Protein AF-G5B3X6-F1 (afdb_monomer)

InterPro domains:
  IPR014014 RNA helicase, DEAD-box type, Q motif [PS51195] (69-97)
  IPR027417 P-loop containing nucleoside triphosphate hydrolase [G3DSA:3.40.50.300] (56-113)
  IPR027417 P-loop containing nucleoside triphosphate hydrolase [SSF52540] (61-113)

Secondary structure (DSSP, 8-state):
----------------------------PPEEEEEEE------------PPTT--S--EEEES-------SGGGT--HHHHHHHHHTT--S--TTHHHHHHHHHTT-EEEEE-

Nearest PDB structures (foldseek):
  7pq0-assembly1_B  TM=9.567E-01  e=4.921E-05  Homo sapiens
  1qde-assembly1_A  TM=9.556E-01  e=4.772E-04  Saccharomyces cerevisiae
  5gvr-assembly1_A  TM=9.036E-01  e=1.223E-01  Homo sapiens
  3jb5-assembly1_G  TM=1.729E-01  e=9.411E+00  Propionibacterium phage PA6

Structure (mmCIF, N/CA/C/O backbone):
data_AF-G5B3X6-F1
#
_entry.id   AF-G5B3X6-F1
#
loop_
_atom_site.group_PDB
_atom_site.id
_atom_site.type_symbol
_atom_site.label_atom_id
_atom_site.label_alt_id
_atom_site.label_comp_id
_atom_site.label_asym_id
_atom_site.label_entity_id
_atom_site.label_seq_id
_atom_site.pdbx_PDB_ins_code
_atom_site.Cartn_x
_atom_site.Cartn_y
_atom_site.Cartn_z
_atom_site.occupancy
_atom_site.B_iso_or_equiv
_atom_site.auth_seq_id
_atom_site.auth_comp_id
_atom_site.auth_asym_id
_atom_site.auth_atom_id
_atom_site.pdbx_PDB_model_num
ATOM 1 N N . MET A 1 1 ? 55.109 -35.783 50.859 1.00 40.50 1 MET A N 1
ATOM 2 C CA . MET A 1 1 ? 54.181 -36.779 51.436 1.00 40.50 1 MET A CA 1
ATOM 3 C C . MET A 1 1 ? 52.956 -36.015 51.905 1.00 40.50 1 MET A C 1
ATOM 5 O O . MET A 1 1 ? 53.120 -34.986 52.544 1.00 40.50 1 MET A O 1
ATOM 9 N N . VAL A 1 2 ? 51.778 -36.430 51.442 1.00 49.50 2 VAL A N 1
ATOM 10 C CA . VAL A 1 2 ? 50.501 -35.708 51.538 1.00 49.50 2 VAL A CA 1
ATOM 11 C C . VAL A 1 2 ? 50.055 -35.528 52.993 1.00 49.50 2 VAL A C 1
ATOM 13 O O . VAL A 1 2 ? 50.068 -36.484 53.763 1.00 49.50 2 VAL A O 1
ATOM 16 N N . THR A 1 3 ? 49.627 -34.326 53.375 1.00 52.72 3 THR A N 1
ATOM 17 C CA . THR A 1 3 ? 48.882 -34.119 54.623 1.00 52.72 3 THR A CA 1
ATOM 18 C C . THR A 1 3 ? 47.621 -33.337 54.306 1.00 52.72 3 THR A C 1
ATOM 20 O O . THR A 1 3 ? 47.706 -32.188 53.882 1.00 52.72 3 THR A O 1
ATOM 23 N N . GLY A 1 4 ? 46.455 -33.945 54.509 1.00 45.56 4 GLY A N 1
ATOM 24 C CA . GLY A 1 4 ? 45.189 -33.238 54.347 1.00 45.56 4 GLY A CA 1
ATOM 25 C C . GLY A 1 4 ? 43.980 -34.148 54.477 1.00 45.56 4 GLY A C 1
ATOM 26 O O . GLY A 1 4 ? 43.606 -34.817 53.528 1.00 45.56 4 GLY A O 1
ATOM 27 N N . LYS A 1 5 ? 43.418 -34.179 55.683 1.00 51.03 5 LYS A N 1
ATOM 28 C CA . LYS A 1 5 ? 42.198 -34.877 56.118 1.00 51.03 5 LYS A CA 1
ATOM 29 C C . LYS A 1 5 ? 40.917 -34.392 55.387 1.00 51.03 5 LYS A C 1
ATOM 31 O O . LYS A 1 5 ? 40.939 -33.299 54.829 1.00 51.03 5 LYS A O 1
ATOM 36 N N . PRO A 1 6 ? 39.806 -35.161 55.440 1.00 49.62 6 PRO A N 1
ATOM 37 C CA . PRO A 1 6 ? 38.572 -34.923 54.676 1.00 49.62 6 PRO A CA 1
ATOM 38 C C . PRO A 1 6 ? 37.458 -34.150 55.433 1.00 49.62 6 PRO A C 1
ATOM 40 O O . PRO A 1 6 ? 37.304 -34.372 56.630 1.00 49.62 6 PRO A O 1
ATOM 43 N N . LEU A 1 7 ? 36.649 -33.382 54.661 1.00 42.88 7 LEU A N 1
ATOM 44 C CA . LEU A 1 7 ? 35.237 -32.911 54.840 1.00 42.88 7 LEU A CA 1
ATOM 45 C C . LEU A 1 7 ? 34.854 -32.048 56.081 1.00 42.88 7 LEU A C 1
ATOM 47 O O . LEU A 1 7 ? 35.528 -32.156 57.099 1.00 42.88 7 LEU A O 1
ATOM 51 N N . PRO A 1 8 ? 33.695 -31.329 56.112 1.00 52.72 8 PRO A N 1
ATOM 52 C CA . PRO A 1 8 ? 32.811 -30.774 55.057 1.00 52.72 8 PRO A CA 1
ATOM 53 C C . PRO A 1 8 ? 32.284 -29.331 55.356 1.00 52.72 8 PRO A C 1
ATOM 55 O O . PRO A 1 8 ? 32.553 -28.770 56.406 1.00 52.72 8 PRO A O 1
ATOM 58 N N . LEU A 1 9 ? 31.442 -28.813 54.446 1.00 52.41 9 LEU A N 1
ATOM 59 C CA . LEU A 1 9 ? 30.354 -27.838 54.671 1.00 52.41 9 LEU A CA 1
ATOM 60 C C . LEU A 1 9 ? 30.691 -26.536 55.430 1.00 52.41 9 LEU A C 1
ATOM 62 O O . LEU A 1 9 ? 30.416 -26.416 56.616 1.00 52.41 9 LEU A O 1
ATOM 66 N N . ASP A 1 10 ? 31.074 -25.510 54.672 1.00 45.75 10 ASP A N 1
ATOM 67 C CA . ASP A 1 10 ? 30.584 -24.152 54.923 1.00 45.75 10 ASP A CA 1
ATOM 68 C C . ASP A 1 10 ? 29.822 -23.700 53.673 1.00 45.75 10 ASP A C 1
ATOM 70 O O . ASP A 1 10 ? 30.356 -23.194 52.687 1.00 45.75 10 ASP A O 1
ATOM 74 N N . GLN A 1 11 ? 28.543 -24.054 53.702 1.00 51.53 11 GLN A N 1
ATOM 75 C CA . GLN A 1 11 ? 27.487 -23.570 52.836 1.00 51.53 11 GLN A CA 1
ATOM 76 C C . GLN A 1 11 ? 27.182 -22.126 53.236 1.00 51.53 11 GLN A C 1
ATOM 78 O O . GLN A 1 11 ? 26.819 -21.925 54.385 1.00 51.53 11 GLN A O 1
ATOM 83 N N . GLU A 1 12 ? 27.319 -21.197 52.280 1.00 50.00 12 GLU A N 1
ATOM 84 C CA . GLU A 1 12 ? 26.820 -19.804 52.201 1.00 50.00 12 GLU A CA 1
ATOM 85 C C . GLU A 1 12 ? 27.939 -18.922 51.615 1.00 50.00 12 GLU A C 1
ATOM 87 O O . GLU A 1 12 ? 29.074 -18.987 52.058 1.00 50.00 12 GLU A O 1
ATOM 92 N N . GLN A 1 13 ? 27.776 -18.061 50.613 1.00 44.28 13 GLN A N 1
ATOM 93 C CA . GLN A 1 13 ? 26.642 -17.455 49.918 1.00 44.28 13 GLN A CA 1
ATOM 94 C C . GLN A 1 13 ? 27.335 -16.680 48.760 1.00 44.28 13 GLN A C 1
ATOM 96 O O . GLN A 1 13 ? 28.422 -16.142 48.949 1.00 44.28 13 GLN A O 1
ATOM 101 N N . TRP A 1 14 ? 26.850 -16.677 47.527 1.00 48.06 14 TRP A N 1
ATOM 102 C CA . TRP A 1 14 ? 26.046 -15.583 46.980 1.00 48.06 14 TRP A CA 1
ATOM 103 C C . TRP A 1 14 ? 25.4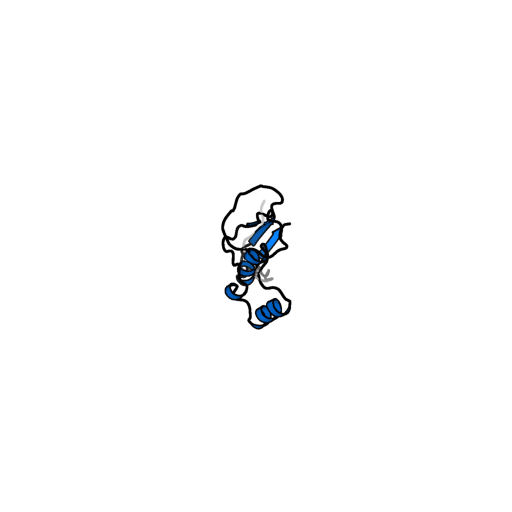31 -16.100 45.683 1.00 48.06 14 TRP A C 1
ATOM 105 O O . TRP A 1 14 ? 26.119 -16.703 44.861 1.00 48.06 14 TRP A O 1
ATOM 115 N N . GLY A 1 15 ? 24.123 -15.894 45.538 1.00 54.16 15 GLY A N 1
ATOM 116 C CA . GLY A 1 15 ? 23.407 -16.215 44.317 1.00 54.16 15 GLY A CA 1
ATOM 117 C C . GLY A 1 15 ? 23.998 -15.430 43.158 1.00 54.16 15 GLY A C 1
ATOM 118 O O . GLY A 1 15 ? 23.865 -14.211 43.105 1.00 54.16 15 GLY A O 1
ATOM 119 N N . ASP A 1 16 ? 24.638 -16.139 42.237 1.00 43.59 16 ASP A N 1
ATOM 120 C CA . ASP A 1 16 ? 24.781 -15.622 40.892 1.00 43.59 16 ASP A CA 1
ATOM 121 C C . ASP A 1 16 ? 23.454 -15.900 40.190 1.00 43.59 16 ASP A C 1
ATOM 123 O O . ASP A 1 16 ? 23.084 -17.052 39.934 1.00 43.59 16 ASP A O 1
ATOM 127 N N . SER A 1 17 ? 22.684 -14.828 40.027 1.00 51.72 17 SER A N 1
ATOM 128 C CA . SER A 1 17 ? 21.414 -14.774 39.320 1.00 51.72 17 SER A CA 1
ATOM 129 C C . SER A 1 17 ? 21.555 -15.370 37.922 1.00 51.72 17 SER A C 1
ATOM 131 O O . SER A 1 17 ? 21.746 -14.663 36.939 1.00 51.72 17 SER A O 1
ATOM 133 N N . SER A 1 18 ? 21.369 -16.683 37.813 1.00 52.09 18 SER A N 1
ATOM 134 C CA . SER A 1 18 ? 21.070 -17.353 36.549 1.00 52.09 18 SER A CA 1
ATOM 135 C C . SER A 1 18 ? 19.580 -17.239 36.214 1.00 52.09 18 SER A C 1
ATOM 137 O O . SER A 1 18 ? 18.931 -18.206 35.829 1.00 52.09 18 SER A O 1
ATOM 139 N N . GLU A 1 19 ? 19.024 -16.031 36.301 1.00 52.50 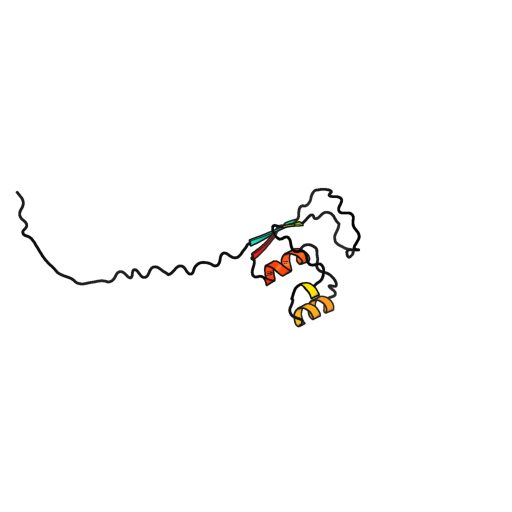19 GLU A N 1
ATOM 140 C CA . GLU A 1 19 ? 17.926 -15.677 35.407 1.00 52.50 19 GLU A CA 1
ATOM 141 C C . GLU A 1 19 ? 18.573 -15.182 34.120 1.00 52.50 19 GLU A C 1
ATOM 143 O O . GLU A 1 19 ? 18.900 -14.009 33.946 1.00 52.50 19 GLU A O 1
ATOM 148 N N . ALA A 1 20 ? 18.820 -16.132 33.216 1.00 53.69 20 ALA A N 1
ATOM 149 C CA . ALA A 1 20 ? 19.064 -15.801 31.826 1.00 53.69 20 ALA A CA 1
ATOM 150 C C . ALA A 1 20 ? 17.932 -14.865 31.365 1.00 53.69 20 ALA A C 1
ATOM 152 O O . ALA A 1 20 ? 16.766 -15.178 31.631 1.00 53.69 20 ALA A O 1
ATOM 153 N N . PRO A 1 21 ? 18.224 -13.741 30.680 1.00 55.19 21 PRO A N 1
ATOM 154 C CA . PRO A 1 21 ? 17.172 -12.948 30.071 1.00 55.19 21 PRO A CA 1
ATOM 155 C C . PRO A 1 21 ? 16.407 -13.888 29.147 1.00 55.19 21 PRO A C 1
ATOM 157 O O . PRO A 1 21 ? 16.963 -14.413 28.179 1.00 55.19 21 PRO A O 1
ATOM 160 N N . THR A 1 22 ? 15.154 -14.166 29.498 1.00 55.34 22 THR A N 1
ATOM 161 C CA . THR A 1 22 ? 14.256 -14.949 28.665 1.00 55.34 22 THR A CA 1
ATOM 162 C C . THR A 1 22 ? 14.190 -14.224 27.332 1.00 55.34 22 THR A C 1
ATOM 164 O O . THR A 1 22 ? 13.641 -13.130 27.208 1.00 55.34 22 THR A O 1
ATOM 167 N N . SER A 1 23 ? 14.870 -14.792 26.336 1.00 50.03 23 SER A N 1
ATOM 168 C CA . SER A 1 23 ? 14.787 -14.336 24.963 1.00 50.03 23 SER A CA 1
ATOM 169 C C . SER A 1 23 ? 13.332 -14.515 24.571 1.00 50.03 23 SER A C 1
ATOM 171 O O . SER A 1 23 ? 12.878 -15.627 24.302 1.00 50.03 23 SER A O 1
ATOM 173 N N . VAL A 1 24 ? 12.576 -13.418 24.638 1.00 62.31 24 VAL A N 1
ATOM 174 C CA . VAL A 1 24 ? 11.256 -13.325 24.032 1.00 62.31 24 VAL A CA 1
ATOM 175 C C . VAL A 1 24 ? 11.473 -13.801 22.600 1.00 62.31 24 VAL A C 1
ATOM 177 O O . VAL A 1 24 ? 12.313 -13.200 21.923 1.00 62.31 24 VAL A O 1
ATOM 180 N N . PRO A 1 25 ? 10.836 -14.896 22.146 1.00 55.16 25 PRO A N 1
ATOM 181 C CA . PRO A 1 25 ? 11.069 -15.402 20.808 1.00 55.16 25 PRO A CA 1
ATOM 182 C C . PRO A 1 25 ? 10.709 -14.273 19.854 1.00 55.16 25 PRO A C 1
ATOM 184 O O . PRO A 1 25 ? 9.542 -13.898 19.720 1.00 55.16 25 PRO A O 1
ATOM 187 N N . GLY A 1 26 ? 11.748 -13.666 19.278 1.00 57.56 26 GLY A N 1
ATOM 188 C CA . GLY A 1 26 ? 11.612 -12.577 18.336 1.00 57.56 26 GLY A CA 1
ATOM 189 C C . GLY A 1 26 ? 10.697 -13.086 17.245 1.00 57.56 26 GLY A C 1
ATOM 190 O O . GLY A 1 26 ? 11.048 -14.024 16.532 1.00 57.56 26 GLY A O 1
ATOM 191 N N . THR A 1 27 ? 9.489 -12.530 17.172 1.00 60.09 27 THR A N 1
ATOM 192 C CA . THR A 1 27 ? 8.587 -12.797 16.060 1.00 60.09 27 THR A CA 1
ATOM 193 C C . THR A 1 27 ? 9.357 -12.396 14.817 1.00 60.09 27 THR A C 1
ATOM 195 O O . THR A 1 27 ? 9.557 -11.207 14.573 1.00 60.09 27 THR A O 1
ATOM 198 N N . VAL A 1 28 ? 9.862 -13.389 14.085 1.00 65.25 28 VAL A N 1
ATOM 199 C CA . VAL A 1 28 ? 10.536 -13.177 12.811 1.00 65.25 28 VAL A CA 1
ATOM 200 C C . VAL A 1 28 ? 9.477 -12.590 11.892 1.00 65.25 28 VAL A C 1
ATOM 202 O O . VAL A 1 28 ? 8.627 -13.305 11.360 1.00 65.25 28 VAL A O 1
ATOM 205 N N . ARG A 1 29 ? 9.464 -11.260 11.781 1.00 69.94 29 ARG A N 1
ATOM 206 C CA . ARG A 1 29 ? 8.561 -10.561 10.875 1.00 69.94 29 ARG A CA 1
ATOM 207 C C . ARG A 1 29 ? 8.968 -10.942 9.462 1.00 69.94 29 ARG A C 1
ATOM 209 O O . ARG A 1 29 ? 10.145 -10.902 9.104 1.00 69.94 29 ARG A O 1
ATOM 216 N N . ARG A 1 30 ? 7.995 -11.397 8.674 1.00 82.06 30 ARG A N 1
ATOM 217 C CA . ARG A 1 30 ? 8.235 -11.781 7.282 1.00 82.06 30 ARG A CA 1
ATOM 218 C C . ARG A 1 30 ? 8.663 -10.532 6.518 1.00 82.06 30 ARG A C 1
ATOM 220 O O . ARG A 1 30 ? 7.985 -9.512 6.584 1.00 82.06 30 ARG A O 1
ATOM 227 N N . ARG A 1 31 ? 9.796 -10.613 5.824 1.00 86.12 31 ARG A N 1
ATOM 228 C CA . A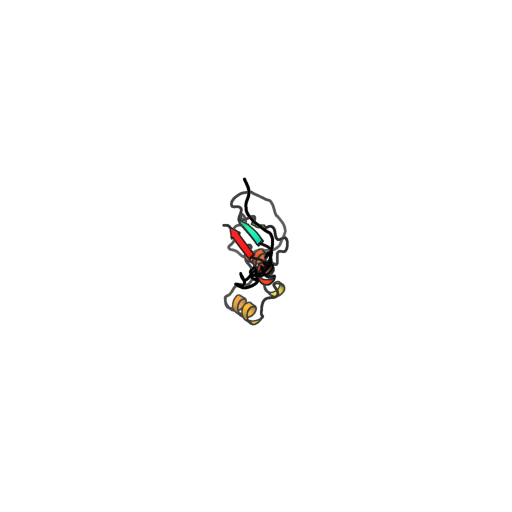RG A 1 31 ? 10.340 -9.522 5.015 1.00 86.12 31 ARG A CA 1
ATOM 229 C C . ARG A 1 31 ? 9.847 -9.662 3.580 1.00 86.12 31 ARG A C 1
ATOM 231 O O . ARG A 1 31 ? 10.079 -10.695 2.951 1.00 86.12 31 ARG A O 1
ATOM 238 N N . VAL A 1 32 ? 9.199 -8.626 3.070 1.00 85.94 32 VAL A N 1
ATOM 239 C CA . VAL A 1 32 ? 8.733 -8.524 1.689 1.00 85.94 32 VAL A CA 1
ATOM 240 C C . VAL A 1 32 ? 9.635 -7.557 0.936 1.00 85.94 32 VAL A C 1
ATOM 242 O O . VAL A 1 32 ? 9.820 -6.428 1.375 1.00 85.94 32 VAL A O 1
ATOM 245 N N . VAL A 1 33 ? 10.230 -8.004 -0.169 1.00 86.00 33 VAL A N 1
ATOM 246 C CA . VAL A 1 33 ? 11.145 -7.190 -0.987 1.00 86.00 33 VAL A CA 1
ATOM 247 C C . VAL A 1 33 ? 10.442 -6.834 -2.290 1.00 86.00 33 VAL A C 1
ATOM 249 O O . VAL A 1 33 ? 9.915 -7.729 -2.946 1.00 86.00 33 VAL A O 1
ATOM 252 N N . LEU A 1 34 ? 10.417 -5.547 -2.635 1.00 86.25 34 LEU A N 1
ATOM 253 C CA . LEU A 1 34 ? 9.989 -5.022 -3.930 1.00 86.25 34 LEU A CA 1
ATOM 254 C C . LEU A 1 34 ? 11.224 -4.439 -4.615 1.00 86.25 34 LEU A C 1
ATOM 256 O O . LEU A 1 34 ? 11.756 -3.430 -4.152 1.00 86.25 34 LEU A O 1
ATOM 260 N N . GLN A 1 35 ? 11.661 -5.058 -5.706 1.00 82.50 35 GLN A N 1
ATOM 261 C CA . GLN A 1 35 ? 12.773 -4.584 -6.523 1.00 82.50 35 GLN A CA 1
ATOM 262 C C . GLN A 1 35 ? 12.223 -3.998 -7.822 1.00 82.50 35 GLN A C 1
ATOM 264 O O . GLN A 1 35 ? 11.560 -4.697 -8.589 1.00 82.50 35 GLN A O 1
ATOM 269 N N . ILE A 1 36 ? 12.515 -2.726 -8.086 1.00 81.00 36 ILE A N 1
ATOM 270 C CA . ILE A 1 36 ? 12.274 -2.120 -9.396 1.00 81.00 36 ILE A CA 1
ATOM 271 C C . ILE A 1 36 ? 13.424 -2.552 -10.309 1.00 81.00 36 ILE A C 1
ATOM 273 O O . ILE A 1 36 ? 14.593 -2.287 -10.019 1.00 81.00 36 ILE A O 1
ATOM 277 N N . MET A 1 37 ? 13.112 -3.269 -11.387 1.00 66.75 37 MET A N 1
ATOM 278 C CA . MET A 1 37 ? 14.102 -3.629 -12.399 1.00 66.75 37 MET A CA 1
ATOM 279 C C . MET A 1 37 ? 14.052 -2.620 -13.543 1.00 66.75 37 MET A C 1
ATOM 281 O O . MET A 1 37 ? 13.112 -2.616 -14.333 1.00 66.75 37 MET A O 1
ATOM 285 N N . SER A 1 38 ? 15.088 -1.790 -13.655 1.00 60.19 38 SER A N 1
ATOM 286 C CA . SER A 1 38 ? 15.228 -0.770 -14.707 1.00 60.19 38 SER A CA 1
ATOM 287 C C . SER A 1 38 ? 15.685 -1.339 -16.062 1.00 60.19 38 SER A C 1
ATOM 289 O O . SER A 1 38 ? 16.407 -0.675 -16.803 1.00 60.19 38 SER A O 1
ATOM 291 N N . GLY A 1 39 ? 15.321 -2.578 -16.406 1.00 55.78 39 GLY A N 1
ATOM 292 C CA . GLY A 1 39 ? 15.755 -3.174 -17.668 1.00 55.78 39 GLY A CA 1
ATOM 293 C C . GLY A 1 39 ? 15.134 -4.529 -17.978 1.00 55.78 39 GLY A C 1
ATOM 294 O O . GLY A 1 39 ? 15.436 -5.516 -17.314 1.00 55.78 39 GLY A O 1
ATOM 295 N N . GLY A 1 40 ? 14.335 -4.578 -19.045 1.00 44.03 40 GLY A N 1
ATOM 296 C CA . GLY A 1 40 ? 13.904 -5.821 -19.680 1.00 44.03 40 GLY A CA 1
ATOM 297 C C . GLY A 1 40 ? 12.520 -5.715 -20.307 1.00 44.03 40 GLY A C 1
ATOM 298 O O . GLY A 1 40 ? 11.523 -5.867 -19.615 1.00 44.03 40 GLY A O 1
ATOM 299 N N . SER A 1 41 ? 12.484 -5.486 -21.622 1.00 50.28 41 SER A N 1
ATOM 300 C CA . SER A 1 41 ? 11.301 -5.626 -22.479 1.00 50.28 41 SER A CA 1
ATOM 301 C C . SER A 1 41 ? 10.575 -6.942 -22.170 1.00 50.28 41 SER A C 1
ATOM 303 O O . SER A 1 41 ? 11.099 -8.023 -22.438 1.00 50.28 41 SER A O 1
ATOM 305 N N . ALA A 1 42 ? 9.390 -6.850 -21.571 1.00 45.50 42 ALA A N 1
ATOM 306 C CA . ALA A 1 42 ? 8.490 -7.977 -21.385 1.00 45.50 42 ALA A CA 1
ATOM 307 C C . ALA A 1 42 ? 7.096 -7.559 -21.851 1.00 45.50 42 ALA A C 1
ATOM 309 O O . ALA A 1 42 ? 6.412 -6.760 -21.211 1.00 45.50 42 ALA A O 1
ATOM 310 N N . ASP A 1 43 ? 6.705 -8.106 -22.996 1.00 42.94 43 ASP A N 1
ATOM 311 C CA . ASP A 1 43 ? 5.385 -7.983 -23.597 1.00 42.94 43 ASP A CA 1
ATOM 312 C C . ASP A 1 43 ? 4.290 -8.518 -22.654 1.00 42.94 43 ASP A C 1
ATOM 314 O O . ASP A 1 43 ? 3.889 -9.678 -22.731 1.00 42.94 43 ASP A O 1
ATOM 318 N N . PHE A 1 44 ? 3.759 -7.670 -21.773 1.00 46.75 44 PHE A N 1
ATOM 319 C CA . PHE A 1 44 ? 2.492 -7.915 -21.076 1.00 46.75 44 PHE A CA 1
ATOM 320 C C . PHE A 1 44 ? 1.388 -7.083 -21.719 1.00 46.75 44 PHE A C 1
ATOM 322 O O . PHE A 1 44 ? 0.913 -6.087 -21.182 1.00 46.75 44 PHE A O 1
ATOM 329 N N . ASN A 1 45 ? 0.960 -7.500 -22.906 1.00 48.03 45 ASN A N 1
ATOM 330 C CA . ASN A 1 45 ? -0.280 -6.993 -23.467 1.00 48.03 45 ASN A CA 1
ATOM 331 C C 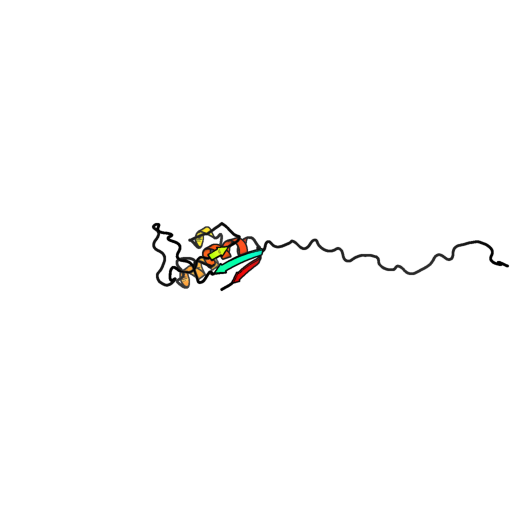. ASN A 1 45 ? -1.456 -7.785 -22.873 1.00 48.03 45 ASN A C 1
ATOM 333 O O . ASN A 1 45 ? -1.639 -8.947 -23.237 1.00 48.03 45 ASN A O 1
ATOM 337 N N . ARG A 1 46 ? -2.235 -7.168 -21.969 1.00 42.75 46 ARG A N 1
ATOM 338 C CA . ARG A 1 46 ? -3.711 -7.250 -21.981 1.00 42.75 46 ARG A CA 1
ATOM 339 C C . ARG A 1 46 ? -4.398 -6.272 -21.007 1.00 42.75 46 ARG A C 1
ATOM 341 O O . ARG A 1 46 ? -4.463 -6.489 -19.805 1.00 42.75 46 ARG A O 1
ATOM 348 N N . GLU A 1 47 ? -4.980 -5.236 -21.611 1.00 45.78 47 GLU A N 1
ATOM 349 C CA . GLU A 1 47 ? -6.412 -4.882 -21.508 1.00 45.78 47 GLU A CA 1
ATOM 350 C C . GLU A 1 47 ? -7.020 -4.139 -20.301 1.00 45.78 47 GLU A C 1
ATOM 352 O O . GLU A 1 47 ? -8.239 -4.002 -20.270 1.00 45.78 47 GLU A O 1
ATOM 357 N N . HIS A 1 48 ? -6.270 -3.490 -19.408 1.00 49.50 48 HIS A N 1
ATOM 358 C CA . HIS A 1 48 ? -6.892 -2.474 -18.537 1.00 49.50 48 HIS A CA 1
ATOM 359 C C . HIS A 1 48 ? -6.106 -1.165 -18.510 1.00 49.50 48 HIS A C 1
ATOM 361 O O . HIS A 1 48 ? -4.961 -1.116 -18.072 1.00 49.50 48 HIS A O 1
ATOM 367 N N . GLY A 1 49 ? -6.745 -0.099 -19.007 1.00 46.22 49 GLY A N 1
ATOM 368 C CA . GLY A 1 49 ? -6.210 1.261 -19.055 1.00 46.22 49 GLY A CA 1
ATOM 369 C C . GLY A 1 49 ? -5.669 1.716 -17.698 1.00 46.22 49 GLY A C 1
ATOM 370 O O . GLY A 1 49 ? -6.429 1.958 -16.752 1.00 46.22 49 GLY A O 1
ATOM 371 N N . GLY A 1 50 ? -4.341 1.803 -17.621 1.00 51.03 50 GLY A N 1
ATOM 372 C CA . GLY A 1 50 ? -3.604 2.379 -16.503 1.00 51.03 50 GLY A CA 1
ATOM 373 C C . GLY A 1 50 ? -3.516 3.907 -16.626 1.00 51.03 50 GLY A C 1
ATOM 374 O O . GLY A 1 50 ? -3.481 4.416 -17.747 1.00 51.03 50 GLY A O 1
ATOM 375 N N . PRO A 1 51 ? -3.510 4.645 -15.501 1.00 48.25 51 PRO A N 1
ATOM 376 C CA . PRO A 1 51 ? -3.469 6.104 -15.502 1.00 48.25 51 PRO A CA 1
ATOM 377 C C . PRO A 1 51 ? -2.140 6.650 -16.046 1.00 48.25 51 PRO A C 1
ATOM 379 O O . PRO A 1 51 ? -1.063 6.108 -15.785 1.00 48.25 51 PRO A O 1
ATOM 382 N N . GLU A 1 52 ? -2.249 7.742 -16.805 1.00 55.06 52 GLU A N 1
ATOM 383 C CA . GLU A 1 52 ? -1.151 8.464 -17.447 1.00 55.06 52 GLU A CA 1
ATOM 384 C C . GLU A 1 52 ? -0.131 8.957 -16.408 1.00 55.06 52 GLU A C 1
ATOM 386 O O . GLU A 1 52 ? -0.440 9.783 -15.552 1.00 55.06 52 GLU A O 1
ATOM 391 N N . GLY A 1 53 ? 1.103 8.447 -16.487 1.00 51.50 53 GLY A N 1
ATOM 392 C CA . GLY A 1 53 ? 2.231 8.947 -15.694 1.00 51.50 53 GLY A CA 1
ATOM 393 C C . GLY A 1 53 ? 3.280 7.907 -15.299 1.00 51.50 53 GLY A C 1
ATOM 394 O O . GLY A 1 53 ? 4.406 8.285 -14.986 1.00 51.50 53 GLY A O 1
ATOM 395 N N . MET A 1 54 ? 2.965 6.609 -15.358 1.00 48.78 54 MET A N 1
ATOM 396 C CA . MET A 1 54 ? 3.954 5.543 -15.167 1.00 48.78 54 MET A CA 1
ATOM 397 C C . MET A 1 54 ? 4.341 4.979 -16.537 1.00 48.78 54 MET A C 1
ATOM 399 O O . MET A 1 54 ? 3.547 4.290 -17.175 1.00 48.78 54 MET A O 1
ATOM 403 N N . GLY A 1 55 ? 5.547 5.292 -17.014 1.00 42.28 55 GLY A N 1
ATOM 404 C CA . GLY A 1 55 ? 6.107 4.587 -18.168 1.00 42.28 55 GLY A CA 1
ATOM 405 C C . GLY A 1 55 ? 6.161 3.072 -17.887 1.00 42.28 55 GLY A C 1
ATOM 406 O O . GLY A 1 55 ? 6.429 2.691 -16.746 1.00 42.28 55 GLY A O 1
ATOM 407 N N . PRO A 1 56 ? 5.898 2.207 -18.882 1.00 45.22 56 PRO A N 1
ATOM 408 C CA . PRO A 1 56 ? 5.672 0.768 -18.687 1.00 45.22 56 PRO A CA 1
ATOM 409 C C . PRO A 1 56 ? 6.908 -0.066 -18.282 1.00 45.22 56 PRO A C 1
ATOM 411 O O . PRO A 1 56 ? 6.764 -1.254 -18.014 1.00 45.22 56 PRO A O 1
ATOM 414 N N . ASP A 1 57 ? 8.104 0.520 -18.185 1.00 48.75 57 ASP A N 1
ATOM 415 C CA . ASP A 1 57 ? 9.377 -0.212 -18.040 1.00 48.75 57 ASP A CA 1
ATOM 416 C C . ASP A 1 57 ? 9.874 -0.375 -16.590 1.00 48.75 57 ASP A C 1
ATOM 418 O O . ASP A 1 57 ? 11.063 -0.265 -16.297 1.00 48.75 57 ASP A O 1
ATOM 422 N N . GLY A 1 58 ? 8.966 -0.661 -15.659 1.00 54.25 58 GLY A N 1
ATOM 423 C CA . GLY A 1 58 ? 9.322 -1.039 -14.292 1.00 54.25 58 GLY A CA 1
ATOM 424 C C . GLY A 1 58 ? 8.712 -2.379 -13.924 1.00 54.25 58 GLY A C 1
ATOM 425 O O . GLY A 1 58 ? 7.683 -2.416 -13.248 1.00 54.25 58 GLY A O 1
ATOM 426 N N . VAL A 1 59 ? 9.326 -3.484 -14.351 1.00 66.38 59 VAL A N 1
ATOM 427 C CA . VAL A 1 59 ? 8.966 -4.810 -13.833 1.00 66.38 59 VAL A CA 1
ATOM 428 C C . VAL A 1 59 ? 9.320 -4.822 -12.346 1.00 66.38 59 VAL A C 1
ATOM 430 O O . VAL A 1 59 ? 10.491 -4.757 -11.975 1.00 66.38 59 VAL A O 1
ATOM 433 N N . ILE A 1 60 ? 8.296 -4.829 -11.487 1.00 72.88 60 ILE A N 1
ATOM 434 C CA . ILE A 1 60 ? 8.483 -4.977 -10.042 1.00 72.88 60 ILE A CA 1
ATOM 435 C C . ILE A 1 60 ? 8.509 -6.468 -9.738 1.00 72.88 60 ILE A C 1
ATOM 437 O O . ILE A 1 60 ? 7.462 -7.125 -9.751 1.00 72.88 60 ILE A O 1
ATOM 441 N N . GLU A 1 61 ? 9.697 -6.981 -9.440 1.00 78.31 61 GLU A N 1
ATOM 442 C CA . GLU A 1 61 ? 9.844 -8.308 -8.858 1.00 78.31 61 GLU A CA 1
ATOM 443 C C . GLU A 1 61 ? 9.622 -8.225 -7.349 1.00 78.31 61 GLU A C 1
ATOM 445 O O . GLU A 1 61 ? 10.199 -7.387 -6.649 1.00 78.31 61 GLU A O 1
ATOM 450 N N . SER A 1 62 ? 8.761 -9.101 -6.836 1.00 81.69 62 SER A N 1
ATOM 451 C CA . SER A 1 62 ? 8.505 -9.204 -5.407 1.00 81.69 62 SER A CA 1
ATOM 452 C C . SER A 1 62 ? 8.351 -10.645 -4.959 1.00 81.69 62 SER A C 1
ATOM 454 O O . SER A 1 62 ? 7.781 -11.478 -5.658 1.00 81.69 62 SER A O 1
ATOM 456 N N . ASN A 1 63 ? 8.784 -10.927 -3.730 1.00 83.62 63 ASN A N 1
ATOM 457 C CA . ASN A 1 63 ? 8.507 -12.203 -3.056 1.00 83.62 63 ASN A CA 1
ATOM 458 C C . ASN A 1 63 ? 7.053 -12.311 -2.536 1.00 83.62 63 ASN A C 1
ATOM 460 O O . ASN A 1 63 ? 6.723 -13.229 -1.787 1.00 83.62 63 ASN A O 1
ATOM 464 N N . TRP A 1 64 ? 6.204 -11.353 -2.914 1.00 84.56 64 TRP A N 1
ATOM 465 C CA . TRP A 1 64 ? 4.791 -11.255 -2.582 1.00 84.56 64 TRP A CA 1
ATOM 466 C C . TRP A 1 64 ? 3.969 -11.316 -3.871 1.00 84.56 64 TRP A C 1
ATOM 468 O O . TRP A 1 64 ? 4.242 -10.562 -4.805 1.00 84.56 64 TRP A O 1
ATOM 478 N N . ASN A 1 65 ? 2.997 -12.229 -3.929 1.00 84.00 65 ASN A N 1
ATOM 479 C CA . ASN A 1 65 ? 2.252 -12.549 -5.154 1.00 84.00 65 ASN A CA 1
ATOM 480 C C . ASN A 1 65 ? 0.903 -11.828 -5.278 1.00 84.00 65 ASN A C 1
ATOM 482 O O . ASN A 1 65 ? 0.271 -11.899 -6.326 1.00 84.00 65 ASN A O 1
ATOM 486 N N . GLU A 1 66 ? 0.436 -11.180 -4.213 1.00 85.94 66 GLU A N 1
ATOM 487 C CA . GLU A 1 66 ? -0.856 -10.495 -4.201 1.00 85.94 66 GLU A CA 1
ATOM 488 C C . GLU A 1 66 ? -0.663 -9.052 -4.680 1.00 85.94 66 GLU A C 1
ATOM 490 O O . GLU A 1 66 ? 0.163 -8.309 -4.144 1.00 85.94 66 GLU A O 1
ATOM 495 N N . ILE A 1 67 ? -1.411 -8.684 -5.716 1.00 86.12 67 ILE A N 1
ATOM 496 C CA . ILE A 1 67 ? -1.437 -7.350 -6.314 1.00 86.12 67 ILE A CA 1
ATOM 497 C C . ILE A 1 67 ? -2.882 -6.880 -6.221 1.00 86.12 67 ILE A C 1
ATOM 499 O O . ILE A 1 67 ? -3.781 -7.594 -6.659 1.00 86.12 67 ILE A O 1
ATOM 503 N N . VAL A 1 68 ? -3.094 -5.703 -5.641 1.00 86.88 68 VAL A N 1
ATOM 504 C CA . VAL A 1 68 ? -4.426 -5.110 -5.487 1.00 86.88 68 VAL A CA 1
ATOM 505 C C . VAL A 1 68 ? -4.446 -3.772 -6.207 1.00 86.88 68 VAL A C 1
ATOM 507 O O . VAL A 1 68 ? -3.630 -2.908 -5.901 1.00 86.88 68 VAL A O 1
ATOM 510 N N . ASP A 1 69 ? -5.348 -3.604 -7.168 1.00 88.69 69 ASP A N 1
ATOM 511 C CA . ASP A 1 69 ? -5.424 -2.453 -8.076 1.00 88.69 69 ASP A CA 1
ATOM 512 C C . ASP A 1 69 ? -6.431 -1.374 -7.642 1.00 88.69 69 ASP A C 1
ATOM 514 O O . ASP A 1 69 ? -6.507 -0.325 -8.284 1.00 88.69 69 ASP A O 1
ATOM 518 N N . ASN A 1 70 ? -7.137 -1.580 -6.524 1.00 88.94 70 ASN A N 1
ATOM 519 C CA . ASN A 1 70 ? -8.030 -0.604 -5.900 1.00 88.94 70 ASN A CA 1
ATOM 520 C C . ASN A 1 70 ? -7.723 -0.423 -4.398 1.00 88.94 70 ASN A C 1
ATOM 522 O O . ASN A 1 70 ? -7.411 -1.378 -3.693 1.00 88.94 70 ASN A O 1
ATOM 526 N N . PHE A 1 71 ? -7.820 0.808 -3.891 1.00 90.75 71 PHE A N 1
ATOM 527 C CA . PHE A 1 71 ? -7.670 1.115 -2.468 1.00 90.75 71 PHE A CA 1
ATOM 528 C C . PHE A 1 71 ? -8.792 0.529 -1.597 1.00 90.75 71 PHE A C 1
ATOM 530 O O . PHE A 1 71 ? -8.530 0.199 -0.438 1.00 90.75 71 PHE A O 1
ATOM 537 N N . ASP A 1 72 ? -10.003 0.365 -2.139 1.00 91.12 72 ASP A N 1
ATOM 538 C CA . ASP A 1 72 ? -11.133 -0.252 -1.425 1.00 91.12 72 ASP A CA 1
ATOM 539 C C . ASP A 1 72 ? -10.812 -1.693 -0.986 1.00 91.12 72 ASP A C 1
ATOM 541 O O . ASP A 1 72 ? -11.070 -2.089 0.153 1.00 91.12 72 ASP A O 1
ATOM 545 N N . ASP A 1 73 ? -10.152 -2.456 -1.859 1.00 91.19 73 ASP A N 1
ATOM 546 C CA . ASP A 1 73 ? -9.821 -3.869 -1.643 1.00 91.19 73 ASP A CA 1
ATOM 547 C C . ASP A 1 73 ? -8.579 -4.069 -0.756 1.00 91.19 73 ASP A C 1
ATOM 549 O O . ASP A 1 73 ? -8.190 -5.196 -0.441 1.00 91.19 73 ASP A O 1
ATOM 553 N N . MET A 1 74 ? -7.950 -2.977 -0.304 1.00 90.19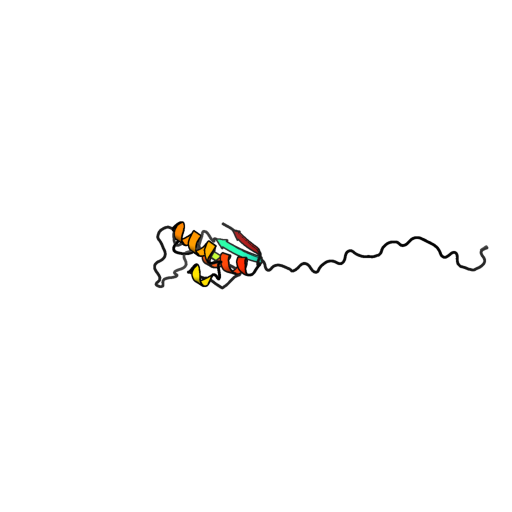 74 MET A N 1
ATOM 554 C CA . MET A 1 74 ? -6.761 -3.024 0.550 1.00 90.19 74 MET A CA 1
ATOM 555 C C . MET A 1 74 ? -7.058 -3.110 2.047 1.00 90.19 74 MET A C 1
ATOM 557 O O . MET A 1 74 ? -6.122 -3.150 2.848 1.00 90.19 74 MET A O 1
ATOM 561 N N . ASN A 1 75 ? -8.335 -3.162 2.442 1.00 89.31 75 ASN A N 1
ATOM 562 C CA . ASN A 1 75 ? -8.762 -3.207 3.845 1.00 89.31 75 ASN A CA 1
ATOM 563 C C . ASN A 1 75 ? -8.198 -2.027 4.671 1.00 89.31 75 ASN A C 1
ATOM 565 O O . ASN A 1 75 ? -7.750 -2.180 5.813 1.00 89.31 75 ASN A O 1
ATOM 569 N N . LEU A 1 76 ? -8.172 -0.837 4.060 1.00 91.00 76 LEU A N 1
ATOM 570 C CA . LEU A 1 76 ? -7.752 0.412 4.692 1.00 91.00 76 LEU A CA 1
ATOM 571 C C . LEU A 1 76 ? -8.856 0.962 5.601 1.00 91.00 76 LEU A C 1
ATOM 573 O O . LEU A 1 76 ? -10.040 0.686 5.429 1.00 91.00 76 LEU A O 1
ATOM 577 N N . LYS A 1 77 ? -8.472 1.793 6.575 1.00 93.44 77 LYS A N 1
ATOM 578 C CA . LYS A 1 77 ? -9.450 2.530 7.386 1.00 93.44 77 LYS A CA 1
ATOM 579 C C . LYS A 1 77 ? -10.211 3.516 6.503 1.00 93.44 77 LYS A C 1
ATOM 581 O O . LYS A 1 77 ? -9.588 4.254 5.746 1.00 93.44 77 LYS A O 1
ATOM 586 N N . GLU A 1 78 ? -11.523 3.602 6.694 1.00 94.00 78 GLU A N 1
ATOM 587 C CA . GLU A 1 78 ? -12.412 4.480 5.920 1.00 94.00 78 GLU A CA 1
ATOM 588 C C . GLU A 1 78 ? -11.945 5.946 5.906 1.00 94.00 78 GLU A C 1
ATOM 590 O O . GLU A 1 78 ? -11.893 6.575 4.855 1.00 94.00 78 GLU A O 1
ATOM 595 N N . SER A 1 79 ? -11.494 6.472 7.050 1.00 95.44 79 SER A N 1
ATOM 596 C CA . SER A 1 79 ? -10.976 7.844 7.139 1.00 95.44 79 SER A CA 1
ATOM 597 C C . SER A 1 79 ? -9.710 8.081 6.308 1.00 95.44 79 SER A C 1
ATOM 599 O O . SER A 1 79 ? -9.511 9.175 5.785 1.00 95.44 79 SER A O 1
ATOM 601 N N . LEU A 1 80 ? -8.854 7.064 6.167 1.00 94.12 80 LEU A N 1
ATOM 602 C CA . LEU A 1 80 ? -7.666 7.129 5.319 1.00 94.12 80 LEU A CA 1
ATOM 603 C C . LEU A 1 80 ? -8.056 7.029 3.844 1.00 94.12 80 LEU A C 1
ATOM 605 O O . LEU A 1 80 ? -7.572 7.817 3.039 1.00 94.12 80 LEU A O 1
ATOM 609 N N . LEU A 1 81 ? -8.949 6.100 3.511 1.00 93.75 81 LEU A N 1
ATOM 610 C CA . LEU A 1 81 ? -9.464 5.909 2.159 1.00 93.75 81 LEU A CA 1
ATOM 611 C C . LEU A 1 81 ? -10.115 7.195 1.623 1.00 93.75 81 LEU A C 1
ATOM 613 O O . LEU A 1 81 ? -9.770 7.664 0.541 1.00 93.75 81 LEU A O 1
ATOM 617 N N . GLN A 1 82 ? -10.963 7.840 2.430 1.00 95.00 82 GLN A N 1
ATOM 618 C CA . GLN A 1 82 ? -11.563 9.131 2.092 1.00 95.00 82 GLN A CA 1
ATOM 619 C C . GLN A 1 82 ? -10.504 10.222 1.886 1.00 95.00 82 GLN A C 1
ATOM 621 O O . GLN A 1 82 ? -10.625 11.028 0.967 1.00 95.00 82 GLN A O 1
ATOM 626 N N . GLY A 1 83 ? -9.451 10.241 2.710 1.00 96.62 83 GLY A N 1
ATOM 627 C CA . GLY A 1 83 ? -8.332 11.172 2.559 1.00 96.62 83 GLY A CA 1
ATOM 628 C C . GLY A 1 83 ? -7.535 10.963 1.267 1.00 96.62 83 GLY A C 1
ATOM 629 O O . GLY A 1 83 ? -7.163 11.940 0.623 1.00 96.62 83 GLY A O 1
ATOM 630 N N . ILE A 1 84 ? -7.313 9.708 0.864 1.00 93.31 84 ILE A N 1
ATOM 631 C CA . ILE A 1 84 ? -6.621 9.338 -0.383 1.00 93.31 84 ILE A CA 1
ATOM 632 C C . ILE A 1 84 ? -7.402 9.861 -1.595 1.00 93.31 84 ILE A C 1
ATOM 634 O O . ILE A 1 84 ? -6.832 10.572 -2.426 1.00 93.31 84 ILE A O 1
ATOM 638 N N . TYR A 1 85 ? -8.712 9.603 -1.651 1.00 92.56 85 TYR A N 1
ATOM 639 C CA . TYR A 1 85 ? -9.561 10.102 -2.736 1.00 92.56 85 TYR A CA 1
ATOM 640 C C . TYR A 1 85 ? -9.711 11.626 -2.716 1.00 92.56 85 TYR A C 1
ATOM 642 O O . TYR A 1 85 ? -9.648 12.258 -3.767 1.00 92.56 85 TYR A O 1
ATOM 650 N N . ALA A 1 86 ? -9.847 12.245 -1.539 1.00 95.19 86 ALA A N 1
ATOM 651 C CA . ALA A 1 86 ? -9.923 13.702 -1.413 1.00 95.19 86 ALA A CA 1
ATOM 652 C C . ALA A 1 86 ? -8.632 14.405 -1.863 1.00 95.19 86 ALA A C 1
ATOM 654 O O . ALA A 1 86 ? -8.679 15.539 -2.336 1.00 95.19 86 ALA A O 1
ATOM 655 N N . TYR A 1 87 ? -7.485 13.733 -1.736 1.00 92.94 87 TYR A N 1
ATOM 656 C CA . TYR A 1 87 ? -6.206 14.219 -2.250 1.00 92.94 87 TYR A CA 1
ATOM 657 C C . TYR A 1 87 ? -6.085 14.088 -3.780 1.00 92.94 87 TYR A C 1
ATOM 659 O O . TYR A 1 87 ? -5.217 14.715 -4.381 1.00 92.94 87 TYR A O 1
ATOM 667 N N . GLY A 1 88 ? -6.960 13.307 -4.421 1.00 91.31 88 GLY A N 1
ATOM 668 C CA . GLY A 1 88 ? -6.969 13.091 -5.869 1.00 91.31 88 GLY A CA 1
ATOM 669 C C . GLY A 1 88 ? -6.259 11.815 -6.324 1.00 91.31 88 GLY A C 1
ATOM 670 O O . GLY A 1 88 ? -5.991 11.666 -7.513 1.00 91.31 88 GLY A O 1
ATOM 671 N N . PHE A 1 89 ? -5.947 10.885 -5.417 1.00 88.56 89 PHE A N 1
ATOM 672 C CA . PHE A 1 89 ? -5.476 9.556 -5.808 1.00 88.56 89 PHE A CA 1
ATOM 673 C C . PHE A 1 89 ? -6.669 8.643 -6.092 1.00 88.56 89 PHE A C 1
ATOM 675 O O . PHE A 1 89 ? -7.384 8.245 -5.178 1.00 88.56 89 PHE A O 1
ATOM 682 N N . GLU A 1 90 ? -6.862 8.284 -7.359 1.00 88.62 90 GLU A N 1
ATOM 683 C CA . GLU A 1 90 ? -7.948 7.386 -7.773 1.00 88.62 90 GLU A CA 1
ATOM 684 C C . GLU A 1 90 ? -7.535 5.912 -7.750 1.00 88.62 90 GLU A C 1
ATOM 686 O O . GLU A 1 90 ? -8.350 5.038 -7.463 1.00 88.62 90 GLU A O 1
ATOM 691 N N . LYS A 1 91 ? -6.262 5.628 -8.055 1.00 86.56 9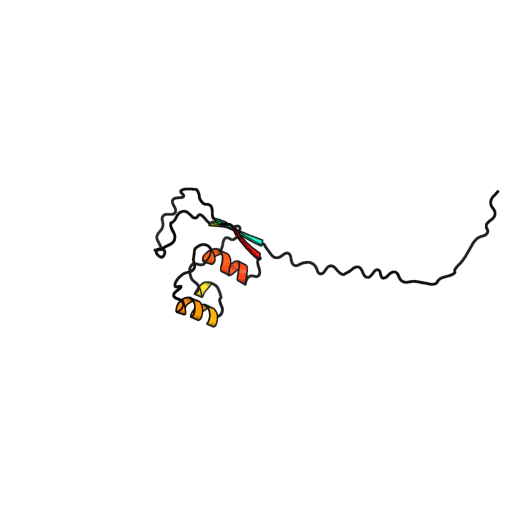1 LYS A N 1
ATOM 692 C CA . LYS A 1 91 ? -5.720 4.269 -8.138 1.00 86.56 91 LYS A CA 1
ATOM 693 C C . LYS A 1 91 ? -4.342 4.165 -7.477 1.00 86.56 91 LYS A C 1
ATOM 695 O O . LYS A 1 91 ? -3.551 5.108 -7.573 1.00 86.56 91 LYS A O 1
ATOM 700 N N . PRO A 1 92 ? -4.021 3.024 -6.847 1.00 87.56 92 PRO A N 1
ATOM 701 C CA . PRO A 1 92 ? -2.695 2.746 -6.309 1.00 87.56 92 PRO A CA 1
ATOM 702 C C . PRO A 1 92 ? -1.633 2.631 -7.414 1.00 87.56 92 PRO A C 1
ATOM 704 O O . PRO A 1 92 ? -1.853 2.008 -8.456 1.00 87.56 92 PRO A O 1
ATOM 707 N N . SER A 1 93 ? -0.440 3.174 -7.162 1.00 87.62 93 SER A N 1
ATOM 708 C CA . SER A 1 93 ? 0.735 3.008 -8.029 1.00 87.62 93 SER A CA 1
ATOM 709 C C . SER A 1 93 ? 1.285 1.577 -7.995 1.00 87.62 93 SER A C 1
ATOM 711 O O . SER A 1 93 ? 1.037 0.830 -7.052 1.00 87.62 93 SER A O 1
ATOM 713 N N . ALA A 1 94 ? 2.099 1.184 -8.979 1.00 83.69 94 ALA A N 1
ATOM 714 C CA . ALA A 1 94 ? 2.617 -0.187 -9.096 1.00 83.69 94 ALA A CA 1
ATOM 715 C C . ALA A 1 94 ? 3.328 -0.714 -7.825 1.00 83.69 94 ALA A C 1
ATOM 717 O O . ALA A 1 94 ? 3.234 -1.904 -7.509 1.00 83.69 94 ALA A O 1
ATOM 718 N N . ILE A 1 95 ? 4.010 0.172 -7.086 1.00 86.19 95 ILE A N 1
ATOM 719 C CA . ILE A 1 95 ? 4.640 -0.140 -5.794 1.00 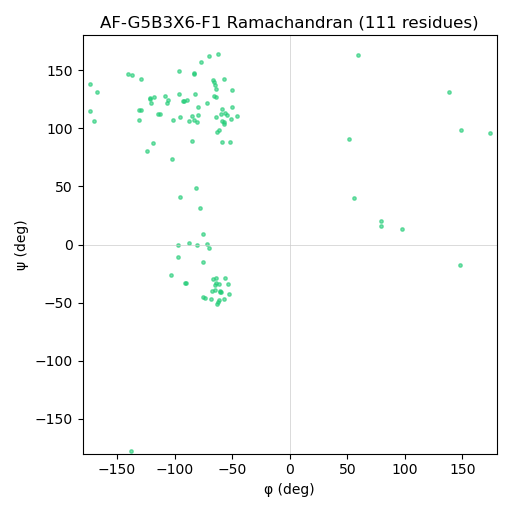86.19 95 ILE A CA 1
ATOM 720 C C . ILE A 1 95 ? 3.569 -0.283 -4.706 1.00 86.19 95 ILE A C 1
ATOM 722 O O . ILE A 1 95 ? 3.586 -1.247 -3.945 1.00 86.19 95 ILE A O 1
ATOM 726 N N . GLN A 1 96 ? 2.606 0.641 -4.648 1.00 88.19 96 GLN A N 1
ATOM 727 C CA . GLN A 1 96 ? 1.515 0.626 -3.666 1.00 88.19 96 GLN A CA 1
ATOM 728 C C . GLN A 1 96 ? 0.648 -0.634 -3.782 1.00 88.19 96 GLN A C 1
ATOM 730 O O . GLN A 1 96 ? 0.348 -1.250 -2.760 1.00 88.19 96 GLN A O 1
ATOM 735 N N . GLN A 1 97 ? 0.346 -1.073 -5.008 1.00 88.31 97 GLN A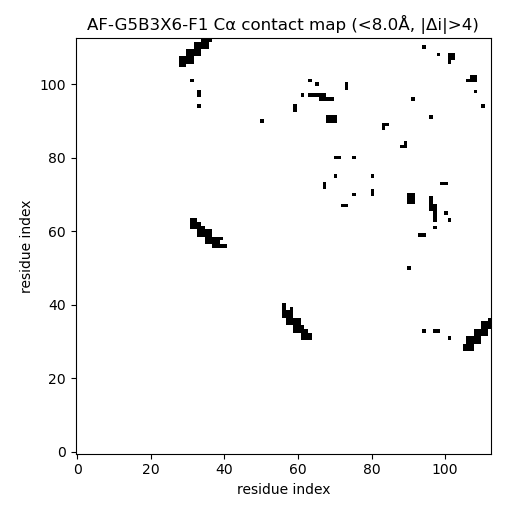 N 1
ATOM 736 C CA . GLN A 1 97 ? -0.437 -2.285 -5.289 1.00 88.31 97 GLN A CA 1
ATOM 737 C C . GLN A 1 97 ? 0.155 -3.552 -4.653 1.00 88.31 97 GLN A C 1
ATOM 739 O O . GLN A 1 97 ? -0.578 -4.482 -4.326 1.00 88.31 97 GLN A O 1
ATOM 744 N N . ARG A 1 98 ? 1.482 -3.588 -4.472 1.00 86.50 98 ARG A N 1
ATOM 745 C CA . ARG A 1 98 ? 2.233 -4.726 -3.916 1.00 86.50 98 ARG A CA 1
ATOM 746 C C . ARG A 1 98 ? 2.658 -4.518 -2.462 1.00 86.50 98 ARG A C 1
ATOM 748 O O . ARG A 1 98 ? 2.864 -5.489 -1.745 1.00 86.50 98 ARG A O 1
ATOM 755 N N . ALA A 1 99 ? 2.813 -3.270 -2.020 1.00 89.19 99 ALA A N 1
ATOM 756 C CA . ALA A 1 99 ? 3.360 -2.929 -0.707 1.00 89.19 99 ALA A CA 1
ATOM 757 C C . ALA A 1 99 ? 2.298 -2.791 0.393 1.00 89.19 99 ALA A C 1
ATOM 759 O O . ALA A 1 99 ? 2.577 -3.101 1.552 1.00 89.19 99 ALA A O 1
ATOM 760 N N . ILE A 1 100 ? 1.090 -2.324 0.063 1.00 91.06 100 ILE A N 1
ATOM 761 C CA . ILE A 1 100 ? 0.101 -1.935 1.080 1.00 91.06 100 ILE A CA 1
ATOM 762 C C . ILE A 1 100 ? -0.412 -3.149 1.862 1.00 91.06 100 ILE A C 1
ATOM 764 O O . ILE A 1 100 ? -0.417 -3.129 3.092 1.00 91.06 100 ILE A O 1
ATOM 768 N N . ILE A 1 101 ? -0.776 -4.237 1.182 1.00 91.69 101 ILE A N 1
ATOM 769 C CA . ILE A 1 101 ? -1.277 -5.431 1.869 1.00 91.69 101 ILE A CA 1
ATOM 770 C C . ILE A 1 101 ? -0.247 -6.079 2.808 1.00 91.69 101 ILE A C 1
ATOM 772 O O . ILE A 1 101 ? -0.590 -6.316 3.971 1.00 91.69 101 ILE A O 1
ATOM 776 N N . PRO A 1 102 ? 0.999 -6.382 2.385 1.00 90.00 102 PRO A N 1
ATOM 777 C CA . PRO A 1 102 ? 1.972 -6.975 3.297 1.00 90.00 102 PRO A CA 1
ATOM 778 C C . PRO A 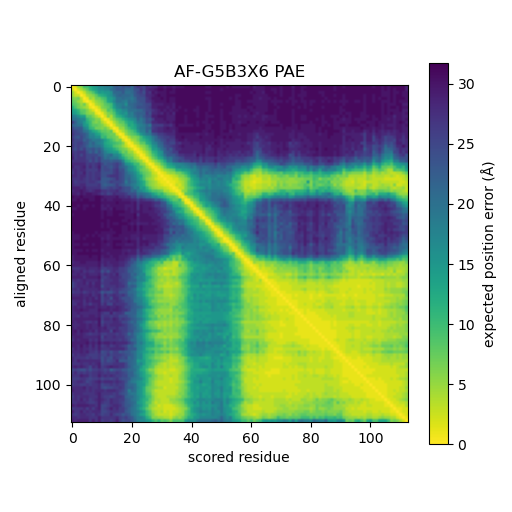1 102 ? 2.280 -6.047 4.476 1.00 90.00 102 PRO A C 1
ATOM 780 O O . PRO A 1 102 ? 2.439 -6.537 5.594 1.00 90.00 102 PRO A O 1
ATOM 783 N N . TYR A 1 103 ? 2.272 -4.727 4.264 1.00 89.25 103 TYR A N 1
ATOM 784 C CA . TYR A 1 103 ? 2.433 -3.746 5.336 1.00 89.25 103 TYR A CA 1
ATOM 785 C C . TYR A 1 103 ? 1.311 -3.841 6.382 1.00 89.25 103 TYR A C 1
ATOM 787 O O . TYR A 1 103 ? 1.585 -3.949 7.578 1.00 89.25 103 TYR A O 1
ATOM 795 N N . ILE A 1 104 ? 0.047 -3.892 5.950 1.00 89.31 104 ILE A N 1
ATOM 796 C CA . ILE A 1 104 ? -1.110 -4.056 6.851 1.00 89.31 104 ILE A CA 1
ATOM 797 C C . ILE A 1 104 ? -1.076 -5.419 7.557 1.00 89.31 104 ILE A C 1
ATOM 799 O O . ILE A 1 104 ? -1.426 -5.516 8.733 1.00 89.31 104 ILE A O 1
ATOM 803 N N . LYS A 1 105 ? -0.597 -6.468 6.876 1.00 88.25 105 LYS A N 1
ATOM 804 C CA . LYS A 1 105 ? -0.401 -7.819 7.437 1.00 88.25 105 LYS A CA 1
ATOM 805 C C . LYS A 1 105 ? 0.780 -7.902 8.425 1.00 88.25 105 LYS A C 1
ATOM 807 O O . LYS A 1 105 ? 1.041 -8.979 8.958 1.00 88.25 105 LYS A O 1
ATOM 812 N N . GLY A 1 106 ? 1.491 -6.801 8.689 1.00 87.88 106 GLY A N 1
ATOM 813 C CA . GLY A 1 106 ? 2.600 -6.742 9.648 1.00 87.88 106 GLY A CA 1
ATOM 814 C C . GLY A 1 106 ? 3.925 -7.304 9.123 1.00 87.88 106 GLY A C 1
ATOM 815 O O . GLY A 1 106 ? 4.787 -7.677 9.921 1.00 87.88 106 GLY A O 1
ATOM 816 N N . CYS A 1 107 ? 4.082 -7.392 7.800 1.00 88.44 107 CYS A N 1
ATOM 817 C CA . CYS A 1 107 ? 5.347 -7.734 7.154 1.00 88.44 107 CYS A CA 1
ATOM 818 C C . CYS A 1 107 ? 6.232 -6.488 7.021 1.00 88.44 107 CYS A C 1
ATOM 820 O O . CYS A 1 107 ? 5.741 -5.381 6.800 1.00 88.44 107 CYS A O 1
ATOM 822 N N . ASP A 1 108 ? 7.547 -6.679 7.096 1.00 89.56 108 ASP A N 1
ATOM 823 C CA . ASP A 1 108 ? 8.502 -5.607 6.824 1.00 89.56 108 ASP A CA 1
ATOM 824 C C . ASP A 1 108 ? 8.647 -5.458 5.310 1.00 89.56 108 ASP A C 1
ATOM 826 O O . ASP A 1 108 ? 9.184 -6.346 4.647 1.00 89.56 108 ASP A O 1
ATOM 830 N N . VAL A 1 109 ? 8.160 -4.351 4.758 1.00 87.25 109 VAL A N 1
ATOM 831 C CA . VAL A 1 109 ? 8.233 -4.067 3.321 1.00 87.25 109 VAL A CA 1
ATOM 832 C C . VAL A 1 109 ? 9.501 -3.272 3.018 1.00 87.25 109 VAL A C 1
ATOM 834 O O . VAL A 1 109 ? 9.715 -2.197 3.575 1.00 87.25 109 VAL A O 1
ATOM 837 N N . ILE A 1 110 ? 10.336 -3.791 2.122 1.00 88.00 110 ILE A N 1
ATOM 838 C CA . ILE A 1 110 ? 11.566 -3.159 1.644 1.00 88.00 110 ILE A CA 1
ATOM 839 C C . ILE A 1 110 ? 11.385 -2.843 0.166 1.00 88.00 110 ILE A C 1
ATOM 841 O O . ILE A 1 110 ? 11.304 -3.755 -0.651 1.00 88.00 110 ILE A O 1
ATOM 845 N N . ALA A 1 111 ? 11.332 -1.557 -0.166 1.00 82.12 111 ALA A N 1
ATOM 846 C CA . ALA A 1 111 ? 11.329 -1.092 -1.546 1.00 82.12 111 ALA A CA 1
ATOM 847 C C . ALA A 1 111 ? 12.753 -0.709 -1.965 1.00 82.12 111 ALA A C 1
ATOM 849 O O . ALA A 1 111 ? 13.434 0.034 -1.257 1.00 82.12 111 ALA A O 1
ATOM 850 N N . GLN A 1 112 ? 13.189 -1.227 -3.106 1.00 78.44 112 GLN A N 1
ATOM 851 C CA . GLN A 1 112 ? 14.477 -0.944 -3.727 1.00 78.44 112 GLN A CA 1
ATOM 852 C C . GLN A 1 112 ? 14.217 -0.379 -5.127 1.00 78.44 112 GLN A C 1
ATOM 854 O O . GLN A 1 112 ? 13.490 -0.989 -5.914 1.00 78.44 112 GLN A O 1
ATOM 859 N N . ALA A 1 113 ? 14.775 0.802 -5.396 1.00 65.44 113 ALA A N 1
ATOM 860 C CA . ALA A 1 113 ? 14.613 1.578 -6.623 1.00 65.44 113 ALA A CA 1
ATOM 861 C C . ALA A 1 113 ? 15.978 1.907 -7.229 1.00 65.44 113 ALA A C 1
ATOM 863 O O . ALA A 1 113 ? 16.918 2.131 -6.430 1.00 65.44 113 ALA A O 1
#

Solvent-accessible surface area (backbone atoms only — not comparable to full-atom values): 7771 Å² total; per-residue (Å²): 133,92,83,82,86,85,87,81,87,85,87,82,87,77,88,75,78,80,69,68,80,76,73,70,78,71,79,79,62,54,74,38,48,38,38,52,38,89,72,75,97,69,93,76,86,77,95,68,93,71,77,94,84,70,76,88,68,57,57,67,51,51,88,59,90,66,73,46,75,44,63,81,82,54,77,61,58,66,74,56,53,54,49,43,48,74,74,67,51,85,60,54,50,84,64,49,22,52,44,50,53,46,43,76,72,62,27,48,70,42,82,46,123

Mean predicted aligned error: 16.39 Å

Sequence (113 aa):
MVTGKPLPLDQEQWGDSSEAPTSVPGTVRRRVVLQIMSGGSADFNREHGGPEGMGPDGVIESNWNEIVDNFDDMNLKESLLQGIYAYGFEKPSAIQQRAIIPYIKGCDVIAQA

pLDDT: mean 70.99, std 19.07, range [40.5, 96.62]

Foldseek 3Di:
DDDDDDDDDPDDDDDPPPPDPPPPPPPPAAAKEWEFDQDDDDDPDDDDDDDPDDDPRTDIDMPFDQFAWAPVVLPDDPVVNVVCVVVPNGTDDPCCRRASNSVVVRHHYHYHD

Radius of gyration: 29.15 Å; Cα contacts (8 Å, |Δi|>4): 103; chains: 1; bounding box: 67×51×80 Å

Organism: Heterocephalus glaber (NCBI:txid10181)